Protein AF-A0A2J8WTJ2-F1 (afdb_monomer)

InterPro domains:
  IPR009684 Latexin [PTHR28591] (1-120)
  IPR046350 Cystatin superfamily [SSF54403] (29-120)
  IPR049897 Latexin-type cystatin domain [PF06907] (1-120)
  IPR049897 Latexin-type cystatin domain [PS52033] (48-156)

Radius of gyration: 17.28 Å; Cα contacts (8 Å, |Δi|>4): 245; chains: 1; bounding box: 44×46×43 Å

pLDDT: mean 82.88, std 15.05, range [34.59, 97.06]

Structure (mmCIF, N/CA/C/O backbone):
data_AF-A0A2J8WTJ2-F1
#
_entry.id   AF-A0A2J8WTJ2-F1
#
loop_
_atom_site.group_PDB
_atom_site.id
_atom_site.type_symbol
_atom_site.label_atom_id
_atom_site.label_alt_id
_atom_site.label_comp_id
_atom_site.label_asym_id
_atom_site.label_entity_id
_atom_site.label_seq_id
_atom_site.pdbx_PDB_ins_code
_atom_site.Cartn_x
_atom_site.Cartn_y
_atom_site.Cartn_z
_atom_site.occupancy
_atom_site.B_iso_or_equiv
_atom_site.auth_seq_id
_atom_site.auth_comp_id
_atom_site.auth_asym_id
_atom_site.auth_atom_id
_atom_site.pdbx_PDB_model_num
ATOM 1 N N . THR A 1 1 ? 11.381 -18.229 -7.411 1.00 93.69 1 THR A N 1
ATOM 2 C CA . THR A 1 1 ? 11.879 -17.588 -8.651 1.00 93.69 1 THR A CA 1
ATOM 3 C C . THR A 1 1 ? 10.859 -16.605 -9.187 1.00 93.69 1 THR A C 1
ATOM 5 O O . THR A 1 1 ? 9.682 -16.794 -8.919 1.00 93.69 1 THR A O 1
ATOM 8 N N . ALA A 1 2 ? 11.274 -15.562 -9.909 1.00 95.94 2 ALA A N 1
ATOM 9 C CA . ALA A 1 2 ? 10.363 -14.623 -10.564 1.00 95.94 2 ALA A CA 1
ATOM 10 C C . ALA A 1 2 ? 10.875 -14.242 -11.959 1.00 95.94 2 ALA A C 1
ATOM 12 O O . ALA A 1 2 ? 12.083 -14.158 -12.172 1.00 95.94 2 ALA A O 1
ATOM 13 N N . GLU A 1 3 ? 9.944 -13.998 -12.871 1.00 96.94 3 GLU A N 1
ATOM 14 C CA . GLU A 1 3 ? 10.154 -13.512 -14.229 1.00 96.94 3 GLU A CA 1
ATOM 15 C C . GLU A 1 3 ? 9.303 -12.256 -14.417 1.00 96.94 3 GLU A C 1
ATOM 17 O O . GLU A 1 3 ? 8.132 -12.228 -14.032 1.00 96.94 3 GLU A O 1
ATOM 22 N N . VAL A 1 4 ? 9.908 -11.213 -14.984 1.00 96.25 4 VAL A N 1
ATOM 23 C CA . VAL A 1 4 ? 9.248 -9.938 -15.277 1.00 96.25 4 VAL A CA 1
ATOM 24 C C . VAL A 1 4 ? 9.537 -9.589 -16.728 1.00 96.25 4 VAL A C 1
ATOM 26 O O . VAL A 1 4 ? 10.703 -9.489 -17.111 1.00 96.25 4 VAL A O 1
ATOM 29 N N . LEU A 1 5 ? 8.488 -9.412 -17.525 1.00 96.00 5 LEU A N 1
ATOM 30 C CA . LEU A 1 5 ? 8.578 -9.007 -18.922 1.00 96.00 5 LEU A CA 1
ATOM 31 C C . LEU A 1 5 ? 8.010 -7.598 -19.071 1.00 96.00 5 LEU A C 1
ATOM 33 O O . LEU A 1 5 ? 6.804 -7.386 -18.946 1.00 96.00 5 LEU A O 1
ATOM 37 N N . TYR A 1 6 ? 8.888 -6.638 -19.349 1.00 93.69 6 TYR A N 1
ATOM 38 C CA . TYR A 1 6 ? 8.473 -5.284 -19.692 1.00 93.69 6 TYR A CA 1
ATOM 39 C C . TYR A 1 6 ? 8.018 -5.228 -21.157 1.00 93.69 6 TYR A C 1
ATOM 41 O O . TYR A 1 6 ? 8.674 -5.813 -22.026 1.00 93.69 6 TYR A O 1
ATOM 49 N N . PRO A 1 7 ? 6.902 -4.545 -21.455 1.00 90.38 7 PRO A N 1
ATOM 50 C CA . PRO A 1 7 ? 6.454 -4.357 -22.825 1.00 90.38 7 PRO A CA 1
ATOM 51 C C . PRO A 1 7 ? 7.388 -3.410 -23.584 1.00 90.38 7 PRO A C 1
ATOM 53 O O . PRO A 1 7 ? 8.185 -2.673 -23.001 1.00 90.38 7 PRO A O 1
ATOM 56 N N . SER A 1 8 ? 7.287 -3.424 -24.913 1.00 85.94 8 SER A N 1
ATOM 57 C CA . SER A 1 8 ? 8.121 -2.559 -25.751 1.00 85.94 8 SER A CA 1
ATOM 58 C C . SER A 1 8 ? 7.808 -1.084 -25.498 1.00 85.94 8 SER A C 1
ATOM 60 O O . SER A 1 8 ? 6.654 -0.712 -25.276 1.00 85.94 8 SER A O 1
ATOM 62 N N . THR A 1 9 ? 8.828 -0.229 -25.592 1.00 77.44 9 THR A N 1
ATOM 63 C CA . THR A 1 9 ? 8.687 1.219 -25.397 1.00 77.44 9 THR A CA 1
ATOM 64 C C . THR A 1 9 ? 7.551 1.783 -26.259 1.00 77.44 9 THR A C 1
ATOM 66 O O . THR A 1 9 ? 7.564 1.647 -27.483 1.00 77.44 9 THR A O 1
ATOM 69 N N . GLY A 1 10 ? 6.567 2.422 -25.618 1.00 73.00 10 GLY A N 1
ATOM 70 C CA . GLY A 1 10 ? 5.383 2.991 -26.275 1.00 73.00 10 GLY A CA 1
ATOM 71 C C . GLY A 1 10 ? 4.115 2.132 -26.208 1.00 73.00 10 GLY A C 1
ATOM 72 O O . GLY A 1 10 ? 3.072 2.578 -26.680 1.00 73.00 10 GLY A O 1
ATOM 73 N N . GLN A 1 11 ? 4.167 0.934 -25.619 1.00 79.62 11 GLN A N 1
ATOM 74 C CA . GLN A 1 11 ? 2.967 0.181 -25.242 1.00 79.62 11 GLN A CA 1
ATOM 75 C C . GLN A 1 11 ? 2.492 0.593 -23.841 1.00 79.62 11 GLN A C 1
ATOM 77 O O . GLN A 1 11 ? 3.248 0.521 -22.878 1.00 79.62 11 GLN A O 1
ATOM 82 N N . GLU A 1 12 ? 1.223 0.989 -23.723 1.00 77.69 12 GLU A N 1
ATOM 83 C CA . GLU A 1 12 ? 0.581 1.361 -22.450 1.00 77.69 12 GLU A CA 1
ATOM 84 C C . GLU A 1 12 ? 0.016 0.129 -21.721 1.00 77.69 12 GLU A C 1
ATOM 86 O O . GLU A 1 12 ? -1.176 0.042 -21.426 1.00 77.69 12 GLU A O 1
ATOM 91 N N . THR A 1 13 ? 0.860 -0.873 -21.475 1.00 87.69 13 THR A N 1
ATOM 92 C CA . THR A 1 13 ? 0.486 -2.085 -20.730 1.00 87.69 13 THR A CA 1
ATOM 93 C C . THR A 1 13 ? 1.397 -2.276 -19.526 1.00 87.69 13 THR A C 1
ATOM 95 O O . THR A 1 13 ? 2.564 -1.899 -19.559 1.00 87.69 13 THR A O 1
ATOM 98 N N . ALA A 1 14 ? 0.878 -2.882 -18.459 1.00 89.44 14 ALA A N 1
ATOM 99 C CA . ALA A 1 14 ? 1.693 -3.253 -17.308 1.00 89.44 14 ALA A CA 1
ATOM 100 C C . ALA A 1 14 ? 2.698 -4.369 -17.671 1.00 89.44 14 ALA A C 1
ATOM 102 O O . ALA A 1 14 ? 2.414 -5.163 -18.574 1.00 89.44 14 ALA A O 1
ATOM 103 N N . PRO A 1 15 ? 3.836 -4.484 -16.962 1.00 94.25 15 PRO A N 1
ATOM 104 C CA . PRO A 1 15 ? 4.739 -5.624 -17.089 1.00 94.25 15 PRO A CA 1
ATOM 105 C C . PRO A 1 15 ? 4.027 -6.941 -16.780 1.00 94.25 15 PRO A C 1
ATOM 107 O O . PRO A 1 15 ? 3.228 -7.021 -15.847 1.00 94.25 15 PRO A O 1
ATOM 110 N N . GLU A 1 16 ? 4.352 -8.004 -17.502 1.00 96.00 16 GLU A N 1
ATOM 111 C CA . GLU A 1 16 ? 3.879 -9.342 -17.149 1.00 96.00 16 GLU A CA 1
ATOM 112 C C . GLU A 1 16 ? 4.785 -9.924 -16.062 1.00 96.00 16 GLU A C 1
ATOM 114 O O . GLU A 1 16 ? 6.010 -9.871 -16.174 1.00 96.00 16 GLU A O 1
ATOM 119 N N . VAL A 1 17 ? 4.193 -10.461 -14.992 1.00 95.25 17 VAL A N 1
ATOM 120 C CA . VAL A 1 17 ? 4.939 -10.984 -13.841 1.00 95.2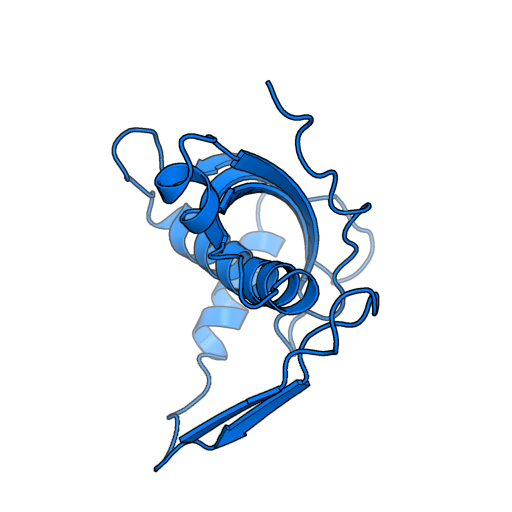5 17 VAL A CA 1
ATOM 121 C C . VAL A 1 17 ? 4.483 -12.400 -13.534 1.00 95.25 17 VAL A C 1
ATOM 123 O O . VAL A 1 17 ? 3.310 -12.632 -13.248 1.00 95.25 17 VAL A O 1
ATOM 126 N N . ASN A 1 18 ? 5.431 -13.334 -13.524 1.00 95.31 18 ASN A N 1
ATOM 127 C CA . ASN A 1 18 ? 5.227 -14.708 -13.079 1.00 95.31 18 ASN A CA 1
ATOM 128 C C . ASN A 1 18 ? 6.205 -15.014 -11.951 1.00 95.31 18 ASN A C 1
ATOM 130 O O . ASN A 1 18 ? 7.385 -14.683 -12.038 1.00 95.31 18 ASN A O 1
ATOM 134 N N . PHE A 1 19 ? 5.748 -15.658 -10.882 1.00 95.00 19 PHE A N 1
ATOM 135 C CA . PHE A 1 19 ? 6.636 -16.041 -9.792 1.00 95.00 19 PHE A CA 1
ATOM 136 C C . PHE A 1 19 ? 6.189 -17.328 -9.113 1.00 95.00 19 PHE A C 1
ATOM 138 O O . PHE A 1 19 ? 5.020 -17.708 -9.121 1.00 95.00 19 PHE A O 1
ATOM 145 N N . THR A 1 20 ? 7.160 -17.998 -8.510 1.00 94.38 20 THR A N 1
ATOM 146 C CA . THR A 1 20 ? 6.994 -19.209 -7.719 1.00 94.38 20 THR A CA 1
ATOM 147 C C . THR A 1 20 ? 7.756 -19.062 -6.413 1.00 94.38 20 THR A C 1
ATOM 149 O O . THR A 1 20 ? 8.850 -18.485 -6.367 1.00 94.38 20 THR A O 1
ATOM 152 N N . PHE A 1 21 ? 7.193 -19.606 -5.342 1.00 93.12 21 PHE A N 1
ATOM 153 C CA . PHE A 1 21 ? 7.895 -19.740 -4.074 1.00 93.12 21 PHE A CA 1
ATOM 154 C C . PHE A 1 21 ? 8.582 -21.099 -4.006 1.00 93.12 21 PHE A C 1
ATOM 156 O O . PHE A 1 21 ? 8.019 -22.114 -4.413 1.00 93.12 21 PHE A O 1
ATOM 163 N N . GLU A 1 22 ? 9.809 -21.112 -3.493 1.00 91.69 22 GLU A N 1
ATOM 164 C CA . GLU A 1 22 ? 10.473 -22.351 -3.106 1.00 91.69 22 GLU A CA 1
ATOM 165 C C . GLU A 1 22 ? 10.111 -22.648 -1.648 1.00 91.69 22 GLU A C 1
ATOM 167 O O . GLU A 1 22 ? 10.439 -21.869 -0.754 1.00 91.69 22 GLU A O 1
ATOM 172 N N . GLY A 1 23 ? 9.416 -23.763 -1.414 1.00 88.50 23 GLY A N 1
ATOM 173 C CA . GLY A 1 23 ? 8.929 -24.155 -0.089 1.00 88.50 23 GLY A CA 1
ATOM 174 C C . GLY A 1 23 ? 7.524 -23.640 0.245 1.00 88.50 23 GLY A C 1
ATOM 175 O O . GLY A 1 23 ? 6.823 -23.082 -0.597 1.00 88.50 23 GLY A O 1
ATOM 176 N N . GLU A 1 24 ? 7.092 -23.881 1.484 1.00 87.62 24 GLU A N 1
ATOM 177 C CA . GLU A 1 24 ? 5.782 -23.452 1.985 1.00 87.62 24 GLU A CA 1
ATOM 178 C C . GLU A 1 24 ? 5.829 -21.993 2.460 1.00 87.62 24 GLU A C 1
ATOM 180 O O . GLU A 1 24 ? 6.716 -21.601 3.217 1.00 87.62 24 GLU A O 1
ATOM 185 N N . THR A 1 25 ? 4.836 -21.191 2.072 1.00 85.06 25 THR A N 1
ATOM 186 C CA . THR A 1 25 ? 4.714 -19.768 2.446 1.00 85.06 25 THR A CA 1
ATOM 187 C C . THR A 1 25 ? 4.154 -19.548 3.855 1.00 85.06 25 THR A C 1
ATOM 189 O O . THR A 1 25 ? 3.890 -18.415 4.248 1.00 85.06 25 THR A O 1
ATOM 192 N N . GLY A 1 26 ? 3.969 -20.623 4.624 1.00 87.56 26 GLY A N 1
ATOM 193 C CA . GLY A 1 26 ? 3.310 -20.588 5.925 1.00 87.56 26 GLY A CA 1
ATOM 194 C C . GLY A 1 26 ? 1.787 -20.477 5.822 1.00 87.56 26 GLY A C 1
ATOM 195 O O . GLY A 1 26 ? 1.194 -20.701 4.767 1.00 87.56 26 GLY A O 1
ATOM 196 N N . LYS A 1 27 ? 1.151 -20.179 6.958 1.00 88.19 27 LYS A N 1
ATOM 197 C CA . LYS A 1 27 ? -0.301 -19.993 7.060 1.00 88.19 27 LYS A CA 1
ATOM 198 C C . LYS A 1 27 ? -0.662 -18.522 6.883 1.00 88.19 27 LYS A C 1
ATOM 200 O O . LYS A 1 27 ? 0.093 -17.653 7.312 1.00 88.19 27 LYS A O 1
ATOM 205 N N . ASN A 1 28 ? -1.837 -18.273 6.317 1.00 85.44 28 ASN A N 1
ATOM 206 C CA . ASN A 1 28 ? -2.406 -16.933 6.265 1.00 85.44 28 ASN A CA 1
ATOM 207 C C . ASN A 1 28 ? -2.752 -16.438 7.684 1.00 85.44 28 ASN A C 1
ATOM 209 O O . ASN A 1 28 ? -3.176 -17.251 8.515 1.00 85.44 28 ASN A O 1
ATOM 213 N N . PRO A 1 29 ? -2.591 -15.134 7.969 1.00 86.75 29 PRO A N 1
ATOM 214 C CA . PRO A 1 29 ? -2.899 -14.532 9.267 1.00 86.75 29 PRO A CA 1
ATOM 215 C C . PRO A 1 29 ? -4.402 -14.222 9.416 1.00 86.75 29 PRO A C 1
ATOM 217 O O . PRO A 1 29 ? -4.804 -13.094 9.698 1.00 86.75 29 PRO A O 1
ATOM 220 N N . ASP A 1 30 ? -5.258 -15.221 9.183 1.00 85.31 30 ASP A N 1
ATOM 221 C CA . ASP A 1 30 ? -6.711 -15.022 9.073 1.00 85.31 30 ASP A CA 1
ATOM 222 C C . ASP A 1 30 ? -7.342 -14.493 10.382 1.00 85.31 30 ASP A C 1
ATOM 224 O O . ASP A 1 30 ? -8.309 -13.727 10.361 1.00 85.31 30 ASP A O 1
ATOM 228 N N . GLU A 1 31 ? -6.804 -14.891 11.541 1.00 86.69 31 GLU A N 1
ATOM 229 C CA . GLU A 1 31 ? -7.309 -14.469 12.855 1.00 86.69 31 GLU A CA 1
ATOM 230 C C . GLU A 1 31 ? -6.928 -13.016 13.170 1.00 86.69 31 GLU A C 1
ATOM 232 O O . GLU A 1 31 ? -7.769 -12.235 13.639 1.00 86.69 31 GLU A O 1
ATOM 237 N N . GLU A 1 32 ? -5.686 -12.628 12.874 1.00 86.44 32 GLU A N 1
ATOM 238 C CA . GLU A 1 32 ? -5.208 -11.255 13.018 1.00 86.44 32 GLU A CA 1
ATOM 239 C C . GLU A 1 32 ? -5.946 -10.304 12.068 1.00 86.44 32 GLU A C 1
ATOM 241 O O . GLU A 1 32 ? -6.405 -9.239 12.499 1.00 86.44 32 GLU A O 1
ATOM 246 N N . ASP A 1 33 ? -6.134 -10.714 10.811 1.00 85.44 33 ASP A N 1
ATOM 247 C CA . ASP A 1 33 ? -6.847 -9.935 9.796 1.00 85.44 33 ASP A CA 1
ATOM 248 C C . ASP A 1 33 ? -8.319 -9.734 10.181 1.00 85.44 33 ASP A C 1
ATOM 250 O O . ASP A 1 33 ? -8.842 -8.614 10.116 1.00 85.44 33 ASP A O 1
ATOM 254 N N . ASN A 1 34 ? -8.992 -10.783 10.669 1.00 85.75 34 ASN A N 1
ATOM 255 C CA . ASN A 1 34 ? -10.367 -10.656 11.150 1.00 85.75 34 ASN A CA 1
ATOM 256 C C . ASN A 1 34 ? -10.449 -9.772 12.404 1.00 85.75 34 ASN A C 1
ATOM 258 O O . ASN A 1 34 ? -11.341 -8.929 12.502 1.00 85.75 34 ASN A O 1
ATOM 262 N N . THR A 1 35 ? -9.509 -9.898 13.345 1.00 89.62 35 THR A N 1
ATOM 263 C CA . THR A 1 35 ? -9.453 -9.030 14.536 1.00 89.62 35 THR A CA 1
ATOM 264 C C . THR A 1 35 ? -9.326 -7.560 14.139 1.00 89.62 35 THR A C 1
ATOM 266 O O . THR A 1 35 ? -10.019 -6.694 14.683 1.00 89.62 35 THR A O 1
ATOM 269 N N . PHE A 1 36 ? -8.482 -7.272 13.151 1.00 88.69 36 PHE A N 1
ATOM 270 C CA . PHE A 1 36 ? -8.317 -5.932 12.608 1.00 88.69 36 PHE A CA 1
ATOM 271 C C . PHE A 1 36 ? -9.582 -5.417 11.905 1.00 88.69 36 PHE A C 1
ATOM 273 O O . PHE A 1 36 ? -10.012 -4.291 12.174 1.00 88.69 36 PHE A O 1
ATOM 280 N N . TYR A 1 37 ? -10.232 -6.246 11.084 1.00 87.94 37 TYR A N 1
ATOM 281 C CA . TYR A 1 37 ? -11.511 -5.906 10.453 1.00 87.94 37 TYR A CA 1
ATOM 282 C C . TYR A 1 37 ? -12.588 -5.569 11.498 1.00 87.94 37 TYR A C 1
ATOM 284 O O . TYR A 1 37 ? -13.226 -4.516 11.414 1.00 87.94 37 TYR A O 1
ATOM 292 N N . GLN A 1 38 ? -12.758 -6.411 12.525 1.00 89.00 38 GLN A N 1
ATOM 293 C CA . GLN A 1 38 ? -13.736 -6.162 13.592 1.00 89.00 38 GLN A CA 1
ATOM 294 C C . GLN A 1 38 ? -13.418 -4.874 14.358 1.00 89.00 38 GLN A C 1
ATOM 296 O O . GLN A 1 38 ? -14.328 -4.105 14.675 1.00 89.00 38 GLN A O 1
ATOM 301 N N . A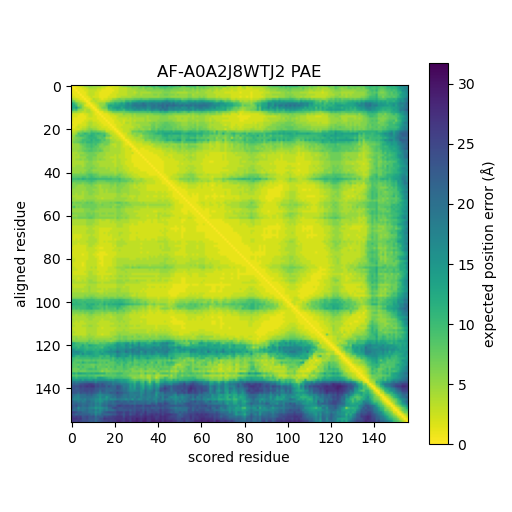RG A 1 39 ? -12.130 -4.591 14.603 1.00 90.12 39 ARG A N 1
ATOM 302 C CA . ARG A 1 39 ? -11.698 -3.338 15.231 1.00 90.12 39 ARG A CA 1
ATOM 303 C C . ARG A 1 39 ? -12.173 -2.132 14.426 1.00 90.12 39 ARG A C 1
ATOM 305 O O . ARG A 1 39 ? -12.848 -1.286 15.008 1.00 90.12 39 ARG A O 1
ATOM 312 N N . LEU A 1 40 ? -11.874 -2.072 13.125 1.00 89.25 40 LEU A N 1
ATOM 313 C CA . LEU A 1 40 ? -12.287 -0.963 12.254 1.00 89.25 40 LEU A CA 1
ATOM 314 C C . LEU A 1 40 ? -13.816 -0.823 12.179 1.00 89.25 40 LEU A C 1
ATOM 316 O O . LEU A 1 40 ? -14.334 0.292 12.192 1.00 89.25 40 LEU A O 1
ATOM 320 N N . LYS A 1 41 ? -14.552 -1.942 12.162 1.00 88.06 41 LYS A N 1
ATOM 321 C CA . LYS A 1 41 ? -16.026 -1.942 12.156 1.00 88.06 41 LYS A CA 1
ATOM 322 C C . LYS A 1 41 ? -16.629 -1.413 13.463 1.00 88.06 41 LYS A C 1
ATOM 324 O O . LYS A 1 41 ? -17.708 -0.830 13.452 1.00 88.06 41 LYS A O 1
ATOM 329 N N . SER A 1 42 ? -15.943 -1.621 14.587 1.00 90.25 42 SER A N 1
ATOM 330 C CA . SER A 1 42 ? -16.402 -1.221 15.926 1.00 90.25 42 SER A CA 1
ATOM 331 C C . SER A 1 42 ? -16.012 0.205 16.342 1.00 90.25 42 SER A C 1
ATOM 333 O O . SER A 1 42 ? -16.390 0.647 17.431 1.00 90.25 42 SER A O 1
ATOM 335 N N . MET A 1 43 ? -15.245 0.930 15.517 1.00 89.31 43 MET A N 1
ATOM 336 C CA . MET A 1 43 ? -14.835 2.301 15.828 1.00 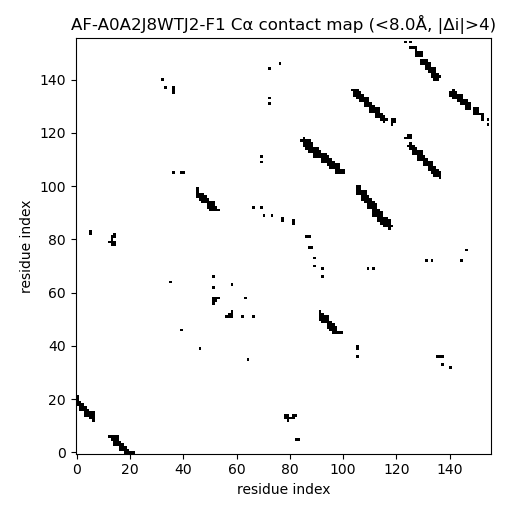89.31 43 MET A CA 1
ATOM 337 C C . MET A 1 43 ? -16.055 3.227 15.923 1.00 89.31 43 MET A C 1
ATOM 339 O O . MET A 1 43 ? -16.958 3.181 15.093 1.00 89.31 43 MET A O 1
ATOM 343 N N . LYS A 1 44 ? -16.082 4.080 16.957 1.00 88.25 44 LYS A N 1
ATOM 344 C CA . LYS A 1 44 ? -17.180 5.041 17.172 1.00 88.25 44 LYS A CA 1
ATOM 345 C C . LYS A 1 44 ? -17.222 6.126 16.100 1.00 88.25 44 LYS A C 1
ATOM 347 O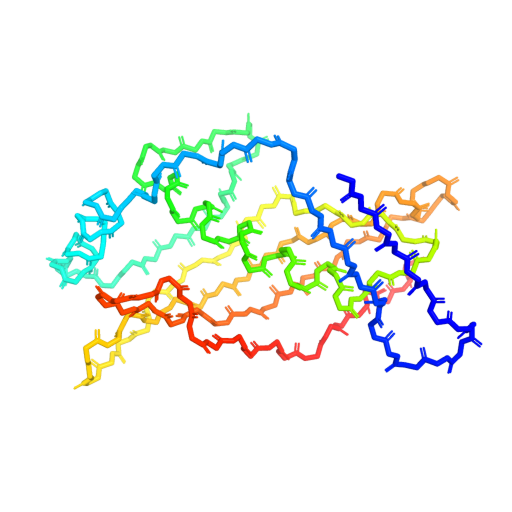 O . LYS A 1 44 ? -18.298 6.578 15.731 1.00 88.25 44 LYS A O 1
ATOM 352 N N . GLU A 1 45 ? -16.046 6.547 15.655 1.00 90.69 45 GLU A N 1
ATOM 353 C CA . GLU A 1 45 ? -15.859 7.532 14.600 1.00 90.69 45 GLU A CA 1
ATOM 354 C C . GLU A 1 45 ? -15.089 6.870 13.454 1.00 90.69 45 GLU A C 1
ATOM 356 O O . GLU A 1 45 ? -14.221 6.032 13.730 1.00 90.69 45 GLU A O 1
ATOM 361 N N . PRO A 1 46 ? -15.391 7.214 12.189 1.00 91.56 46 PRO A N 1
ATOM 362 C CA . PRO A 1 46 ? -14.620 6.728 11.053 1.00 91.56 46 PRO A CA 1
ATOM 363 C C . PRO A 1 46 ? -13.134 7.057 11.220 1.00 91.56 46 PRO A C 1
ATOM 365 O O . PRO A 1 46 ? -12.785 8.158 11.648 1.00 91.56 46 PRO A O 1
ATOM 368 N N . LEU A 1 47 ? -12.258 6.113 10.870 1.00 93.56 47 LEU A N 1
ATOM 369 C CA . LEU A 1 47 ? -10.815 6.345 10.875 1.00 93.56 47 LEU A CA 1
ATOM 370 C C . LEU A 1 47 ? -10.459 7.560 10.004 1.00 93.56 47 LEU A C 1
ATOM 372 O O . LEU A 1 47 ? -10.822 7.611 8.834 1.00 93.56 47 LEU A O 1
ATOM 376 N N . GLU A 1 48 ? -9.679 8.494 10.539 1.00 95.88 48 GLU A N 1
ATOM 377 C CA . GLU A 1 48 ? -9.081 9.590 9.776 1.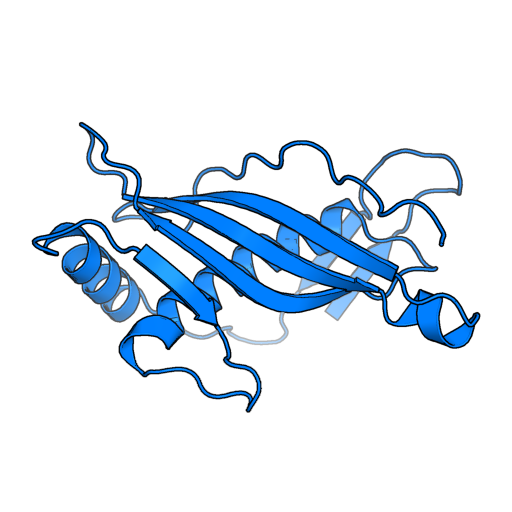00 95.88 48 GLU A CA 1
ATOM 378 C C . GLU A 1 48 ? -7.663 9.841 10.295 1.00 95.88 48 GLU A C 1
ATOM 380 O O . GLU A 1 48 ? -7.456 10.086 11.485 1.00 95.88 48 GLU A O 1
ATOM 385 N N . ALA A 1 49 ? -6.666 9.723 9.419 1.00 96.06 49 ALA A N 1
ATOM 386 C CA . ALA A 1 49 ? -5.265 9.908 9.781 1.00 96.06 49 ALA A CA 1
ATOM 387 C C . ALA A 1 49 ? -4.435 10.449 8.611 1.00 96.06 49 ALA A C 1
ATOM 389 O O . ALA A 1 49 ? -4.832 10.390 7.447 1.00 96.06 49 ALA A O 1
ATOM 390 N N . GLN A 1 50 ? -3.258 10.990 8.921 1.00 96.88 50 GLN A N 1
ATOM 391 C CA . GLN A 1 50 ? -2.386 11.641 7.946 1.00 96.88 50 GLN A CA 1
ATOM 392 C C . GLN A 1 50 ? -0.910 11.491 8.307 1.00 96.88 50 GLN A C 1
ATOM 394 O O . GLN A 1 50 ? -0.575 11.329 9.478 1.00 96.88 50 GLN A O 1
ATOM 399 N N . ASN A 1 51 ? -0.041 11.625 7.301 1.00 96.25 51 ASN A N 1
ATOM 400 C CA . ASN A 1 51 ? 1.419 11.580 7.431 1.00 96.25 51 ASN A CA 1
ATOM 401 C C . ASN A 1 51 ? 1.917 10.342 8.195 1.00 96.25 51 ASN A C 1
ATOM 403 O O . ASN A 1 51 ? 2.470 10.462 9.286 1.00 96.25 51 ASN A O 1
ATOM 407 N N . ILE A 1 52 ? 1.702 9.160 7.608 1.00 97.06 52 ILE A N 1
ATOM 408 C CA . ILE A 1 52 ? 2.136 7.870 8.164 1.00 97.06 52 ILE A CA 1
ATOM 409 C C . ILE A 1 52 ? 3.124 7.204 7.188 1.00 97.06 52 ILE A C 1
ATOM 411 O O . ILE A 1 52 ? 2.713 6.858 6.081 1.00 97.06 52 ILE A O 1
ATOM 415 N N . PRO A 1 53 ? 4.393 6.966 7.558 1.00 97.00 53 PRO A N 1
ATOM 416 C CA . PRO A 1 53 ? 5.043 7.429 8.783 1.00 97.00 53 PRO A CA 1
ATOM 417 C C . PRO A 1 53 ? 5.154 8.958 8.855 1.00 97.00 53 PRO A C 1
ATOM 419 O O . PRO A 1 53 ? 5.034 9.656 7.840 1.00 97.00 53 PRO A O 1
ATOM 422 N N . ASP A 1 54 ? 5.399 9.467 10.065 1.00 94.62 54 ASP A N 1
ATOM 423 C CA . ASP A 1 54 ? 5.699 10.884 10.271 1.00 94.62 54 ASP A CA 1
ATOM 424 C C . ASP A 1 54 ? 7.072 11.265 9.673 1.00 94.62 54 ASP A C 1
ATOM 426 O O . ASP A 1 54 ? 7.807 10.435 9.134 1.00 94.62 54 ASP A O 1
ATOM 430 N N . ASN A 1 55 ? 7.453 12.542 9.774 1.00 93.25 55 ASN A N 1
ATOM 431 C CA . ASN A 1 55 ? 8.717 13.035 9.210 1.00 93.25 55 ASN A CA 1
ATOM 432 C C . ASN A 1 55 ? 9.978 12.431 9.860 1.00 93.25 55 ASN A C 1
ATOM 434 O O . ASN A 1 55 ? 11.077 12.628 9.344 1.00 93.25 55 ASN A O 1
ATOM 438 N N . PHE A 1 56 ? 9.835 11.723 10.980 1.00 95.00 56 PHE A N 1
ATOM 439 C CA . PHE A 1 56 ? 10.915 11.034 11.682 1.00 95.00 56 PHE A CA 1
ATOM 440 C C . PHE A 1 56 ? 10.875 9.514 11.460 1.00 95.00 56 PHE A C 1
ATOM 442 O O . PHE A 1 56 ? 11.703 8.798 12.019 1.00 95.00 56 PHE A O 1
ATOM 449 N N . GLY A 1 57 ? 9.941 9.015 10.643 1.00 92.75 57 GLY A N 1
ATOM 450 C CA . GLY A 1 57 ? 9.781 7.588 10.375 1.00 92.75 57 GLY A CA 1
ATOM 451 C C . GLY A 1 57 ? 8.932 6.846 11.412 1.00 92.75 57 GLY A C 1
ATOM 452 O O . GLY A 1 57 ? 8.871 5.618 11.360 1.00 92.75 57 GLY A O 1
ATOM 453 N N . ASN A 1 58 ? 8.276 7.542 12.346 1.00 96.62 58 ASN A N 1
ATOM 454 C CA . ASN A 1 58 ? 7.482 6.885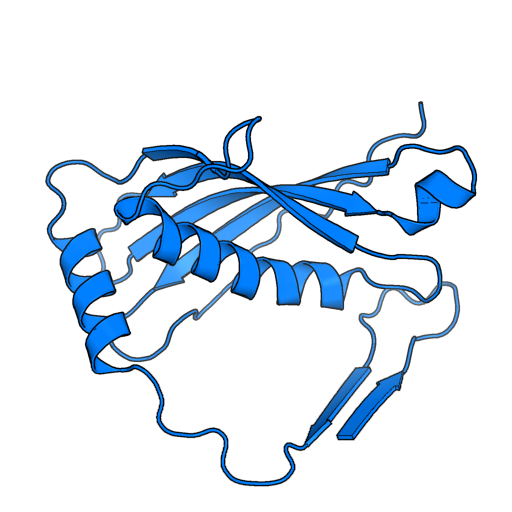 13.382 1.00 96.62 58 ASN A CA 1
ATOM 455 C C . ASN A 1 58 ? 6.110 6.456 12.854 1.00 96.62 58 ASN A C 1
ATOM 457 O O . ASN A 1 58 ? 5.448 7.174 12.099 1.00 96.62 58 ASN A O 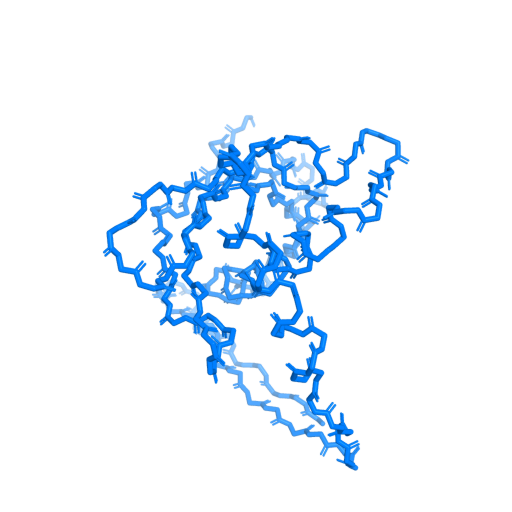1
ATOM 461 N N . VAL A 1 59 ? 5.652 5.299 13.333 1.00 96.88 59 VAL A N 1
ATOM 462 C CA . VAL A 1 59 ? 4.310 4.755 13.094 1.00 96.88 59 VAL A CA 1
ATOM 463 C C . VAL A 1 59 ? 3.758 4.289 14.434 1.00 96.88 59 VAL A C 1
ATOM 465 O O . VAL A 1 59 ? 4.411 3.518 15.138 1.00 96.88 59 VAL A O 1
ATOM 468 N N . SER A 1 60 ? 2.566 4.754 14.814 1.00 93.81 60 SER A N 1
ATOM 469 C CA . SER A 1 60 ? 1.915 4.247 16.022 1.00 93.81 60 SER A CA 1
ATOM 470 C C . SER A 1 60 ? 1.461 2.795 15.807 1.00 93.81 60 SER A C 1
ATOM 472 O O . SER A 1 60 ? 1.076 2.444 14.689 1.00 93.81 60 SER A O 1
ATOM 474 N N . PRO A 1 61 ? 1.424 1.951 16.857 1.00 89.69 61 PRO A N 1
ATOM 475 C CA . PRO A 1 61 ? 0.991 0.555 16.727 1.00 89.69 61 PRO A CA 1
ATOM 476 C C . PRO A 1 61 ? -0.401 0.395 16.100 1.00 89.69 61 PRO A C 1
ATOM 478 O O . PRO A 1 61 ? -0.695 -0.592 15.435 1.00 89.69 61 PRO A O 1
ATOM 481 N N . GLU A 1 62 ? -1.271 1.386 16.293 1.00 87.81 62 GLU A N 1
ATOM 482 C CA . GLU A 1 62 ? -2.623 1.401 15.737 1.00 87.81 62 GLU A CA 1
ATOM 483 C C . GLU A 1 62 ? -2.656 1.624 14.222 1.00 87.81 62 GLU A C 1
ATOM 485 O O . GLU A 1 62 ? -3.571 1.145 13.556 1.00 87.81 62 GLU A O 1
ATOM 490 N N . MET A 1 63 ? -1.653 2.318 13.681 1.00 93.50 63 MET A N 1
ATOM 491 C CA . MET A 1 63 ? -1.558 2.661 12.260 1.00 93.50 63 MET A CA 1
ATOM 492 C C . MET A 1 63 ? -0.703 1.675 11.465 1.00 93.50 63 MET A C 1
ATOM 494 O O . MET A 1 63 ? -0.683 1.742 10.238 1.00 93.50 63 MET A O 1
ATOM 498 N N . THR A 1 64 ? -0.022 0.739 12.126 1.00 92.88 64 THR A N 1
ATOM 499 C CA . THR A 1 64 ? 0.842 -0.247 11.466 1.00 92.88 64 THR A CA 1
ATOM 500 C C . THR A 1 64 ? 0.080 -1.082 10.436 1.00 92.88 64 THR A C 1
ATOM 502 O O . THR A 1 64 ? 0.507 -1.171 9.289 1.00 92.88 64 THR A O 1
ATOM 505 N N . LEU A 1 65 ? -1.086 -1.630 10.795 1.00 90.75 65 LEU A N 1
ATOM 506 C CA . LEU A 1 65 ? -1.886 -2.437 9.863 1.00 90.75 65 LEU A CA 1
ATOM 507 C C . LEU A 1 65 ? -2.509 -1.592 8.740 1.00 90.75 65 LEU A C 1
ATOM 509 O O . LEU A 1 65 ? -2.599 -2.046 7.603 1.00 90.75 65 LEU A O 1
ATOM 513 N N . ILE A 1 66 ? -2.844 -0.330 9.020 1.00 92.31 66 ILE A N 1
ATOM 514 C CA . ILE A 1 66 ? -3.309 0.631 8.008 1.00 92.31 66 ILE A CA 1
ATOM 515 C C . ILE A 1 66 ? -2.208 0.958 6.993 1.00 92.31 66 ILE A C 1
ATOM 517 O O . ILE A 1 66 ? -2.492 1.074 5.798 1.00 92.31 66 ILE A O 1
ATOM 521 N N . LEU A 1 67 ? -0.957 1.064 7.450 1.00 93.88 67 LEU A N 1
ATOM 522 C CA . LEU A 1 67 ? 0.214 1.227 6.592 1.00 93.88 67 LEU A CA 1
ATOM 523 C C . LEU A 1 67 ? 0.499 -0.032 5.766 1.00 93.88 67 LEU A C 1
ATOM 525 O O . LEU A 1 67 ? 0.783 0.081 4.576 1.00 93.88 67 LEU A O 1
ATOM 529 N N . HIS A 1 68 ? 0.384 -1.222 6.360 1.00 91.62 68 HIS A N 1
ATOM 530 C CA . HIS A 1 68 ? 0.568 -2.481 5.634 1.00 91.62 68 HIS A CA 1
ATOM 531 C C . HIS A 1 68 ? -0.448 -2.643 4.502 1.00 91.62 68 HIS A C 1
ATOM 533 O O . HIS A 1 68 ? -0.056 -2.996 3.391 1.00 91.62 68 HIS A O 1
ATOM 539 N N . LEU A 1 69 ? -1.721 -2.306 4.738 1.00 88.56 69 LEU A N 1
ATOM 540 C CA . LEU A 1 69 ? -2.716 -2.265 3.665 1.00 88.56 69 LEU A CA 1
ATOM 541 C C . LEU A 1 69 ? -2.278 -1.325 2.541 1.00 88.56 69 LEU A C 1
ATOM 543 O O . LEU A 1 69 ? -2.262 -1.725 1.379 1.00 88.56 69 LEU A O 1
ATOM 547 N N . ALA A 1 70 ? -1.841 -0.108 2.874 1.00 89.50 70 ALA A N 1
ATOM 548 C CA . ALA A 1 70 ? -1.351 0.832 1.871 1.00 89.50 70 ALA A CA 1
ATOM 549 C C . ALA A 1 70 ? -0.168 0.274 1.060 1.00 89.50 70 ALA A C 1
ATOM 551 O O . ALA A 1 70 ? -0.131 0.476 -0.151 1.00 89.50 70 ALA A O 1
ATOM 552 N N . TRP A 1 71 ? 0.752 -0.479 1.674 1.00 90.69 71 TRP A N 1
ATOM 553 C CA . TRP A 1 71 ? 1.828 -1.164 0.945 1.00 90.69 71 TRP A CA 1
ATOM 554 C C . TRP A 1 71 ? 1.319 -2.230 -0.023 1.00 90.69 71 TRP A C 1
ATOM 556 O O . TRP A 1 71 ? 1.820 -2.296 -1.146 1.00 90.69 71 TRP A O 1
ATOM 566 N N . VAL A 1 72 ? 0.314 -3.020 0.361 1.00 87.75 72 VAL A N 1
ATOM 567 C CA . VAL A 1 72 ? -0.275 -4.027 -0.536 1.00 87.75 72 VAL A CA 1
ATOM 568 C C . VAL A 1 72 ? -0.930 -3.359 -1.754 1.00 87.75 72 VAL A C 1
ATOM 570 O O . VAL A 1 72 ? -0.663 -3.770 -2.883 1.00 87.75 72 VAL A O 1
ATOM 573 N N . ALA A 1 73 ? -1.700 -2.276 -1.565 1.00 82.31 73 ALA A N 1
ATOM 574 C CA . ALA A 1 73 ? -2.267 -1.488 -2.680 1.00 82.31 73 ALA A CA 1
ATOM 575 C C . ALA A 1 73 ? -1.182 -0.916 -3.563 1.00 82.31 73 ALA A C 1
ATOM 577 O O . ALA A 1 73 ? -1.239 -0.982 -4.791 1.00 82.31 73 ALA A O 1
ATOM 578 N N . CYS A 1 74 ? -0.207 -0.300 -2.908 1.00 86.88 74 CYS A N 1
ATOM 579 C CA . CYS A 1 74 ? 0.869 0.372 -3.583 1.00 86.88 74 CYS A CA 1
ATOM 580 C C . CYS A 1 74 ? 1.649 -0.605 -4.465 1.00 86.88 74 CYS A C 1
ATOM 582 O O . CYS A 1 74 ? 2.102 -0.202 -5.531 1.00 86.88 74 CYS A O 1
ATOM 584 N N . GLY A 1 75 ? 1.770 -1.877 -4.071 1.00 88.38 75 GLY A N 1
ATOM 585 C CA . GLY A 1 75 ? 2.360 -2.922 -4.904 1.00 88.38 75 GLY A CA 1
ATOM 586 C C . GLY A 1 75 ? 1.681 -3.040 -6.270 1.00 88.38 75 GLY A C 1
ATOM 587 O O . GLY A 1 75 ? 2.374 -3.068 -7.284 1.00 88.38 75 GLY A O 1
ATOM 588 N N . TYR A 1 76 ? 0.344 -3.015 -6.315 1.00 85.94 76 TYR A N 1
ATOM 589 C CA . TYR A 1 76 ? -0.410 -3.021 -7.572 1.00 85.94 76 TYR A CA 1
ATOM 590 C C . TYR A 1 76 ? -0.159 -1.753 -8.396 1.00 85.94 76 TYR A C 1
ATOM 592 O O . TYR A 1 76 ? 0.119 -1.844 -9.587 1.00 85.94 76 TYR A O 1
ATOM 600 N N . ILE A 1 77 ? -0.198 -0.571 -7.771 1.00 84.31 77 ILE A N 1
ATOM 601 C CA . ILE A 1 77 ? 0.035 0.706 -8.471 1.00 84.31 77 ILE A CA 1
ATOM 602 C C . ILE A 1 77 ? 1.442 0.751 -9.067 1.00 84.31 77 ILE A C 1
ATOM 604 O O . ILE A 1 77 ? 1.599 1.106 -10.232 1.00 84.31 77 ILE A O 1
ATOM 608 N N . ILE A 1 78 ? 2.452 0.372 -8.283 1.00 89.69 78 ILE A N 1
ATOM 609 C CA . ILE A 1 78 ? 3.841 0.307 -8.739 1.00 89.69 78 ILE A CA 1
ATOM 610 C C . ILE A 1 78 ? 3.942 -0.660 -9.912 1.00 89.69 78 ILE A C 1
ATOM 612 O O . ILE A 1 78 ? 4.430 -0.269 -10.962 1.00 89.69 78 ILE A O 1
ATOM 616 N N . TRP A 1 79 ? 3.419 -1.879 -9.765 1.00 91.06 79 TRP A N 1
ATOM 617 C CA . TRP A 1 79 ? 3.446 -2.873 -10.830 1.00 91.06 79 TRP A CA 1
ATOM 618 C C . TRP A 1 79 ? 2.820 -2.347 -12.126 1.00 91.06 79 TRP A C 1
ATOM 620 O O . TRP A 1 79 ? 3.460 -2.405 -13.168 1.00 91.06 79 TRP A O 1
ATOM 630 N N . GLN A 1 80 ? 1.620 -1.769 -12.063 1.00 87.50 80 GLN A N 1
ATOM 631 C CA . GLN A 1 80 ? 0.905 -1.291 -13.250 1.00 87.50 80 GLN A CA 1
ATOM 632 C C . GLN A 1 80 ? 1.609 -0.142 -13.986 1.00 87.50 80 GLN A 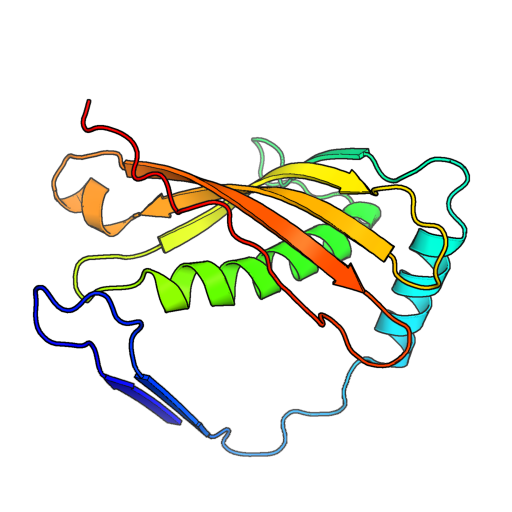C 1
ATOM 634 O O . GLN A 1 80 ? 1.382 0.030 -15.179 1.00 87.50 80 GLN A O 1
ATOM 639 N N . ASN A 1 81 ? 2.444 0.638 -13.294 1.00 86.44 81 ASN A N 1
ATOM 640 C CA . ASN A 1 81 ? 3.097 1.828 -13.852 1.00 86.44 81 ASN A CA 1
ATOM 641 C C . ASN A 1 81 ? 4.617 1.655 -14.020 1.00 86.44 81 ASN A C 1
ATOM 643 O O . ASN A 1 81 ? 5.305 2.597 -14.409 1.00 86.44 81 ASN A O 1
ATOM 647 N N . SER A 1 82 ? 5.162 0.476 -13.710 1.00 90.25 82 SER A N 1
ATOM 648 C CA . SER A 1 82 ? 6.598 0.230 -13.787 1.00 90.25 82 SER A CA 1
ATOM 649 C C . SER A 1 82 ? 7.070 0.026 -15.226 1.00 90.25 82 SER A C 1
ATOM 651 O O . SER A 1 82 ? 6.546 -0.798 -15.969 1.00 90.25 82 SER A O 1
ATOM 653 N N . THR A 1 83 ? 8.142 0.727 -15.573 1.00 90.75 83 THR A N 1
ATOM 654 C CA . THR A 1 83 ? 8.985 0.496 -16.753 1.00 90.75 83 THR A CA 1
ATOM 655 C C . THR A 1 83 ? 10.420 0.197 -16.314 1.00 90.75 83 THR A C 1
ATOM 657 O O . THR A 1 83 ? 10.760 0.381 -15.139 1.00 90.75 83 THR A O 1
ATOM 660 N N . GLU A 1 84 ? 11.278 -0.212 -17.251 1.00 90.62 84 GLU A N 1
ATOM 661 C CA . GLU A 1 84 ? 12.710 -0.441 -16.993 1.00 90.62 84 GLU A CA 1
ATOM 662 C C . GLU A 1 84 ? 13.431 0.809 -16.444 1.00 90.62 84 GLU A C 1
ATOM 664 O O . GLU A 1 84 ? 14.401 0.678 -15.699 1.00 90.62 84 GLU A O 1
ATOM 669 N N . ASP A 1 85 ? 12.918 2.010 -16.736 1.00 89.31 85 ASP A N 1
ATOM 670 C CA . ASP A 1 85 ? 13.495 3.296 -16.319 1.00 89.31 85 ASP A CA 1
ATOM 671 C C . ASP A 1 85 ? 12.928 3.829 -14.991 1.00 89.31 85 ASP A C 1
ATOM 673 O O . ASP A 1 85 ? 13.283 4.924 -14.545 1.00 89.31 85 ASP A O 1
ATOM 677 N N . THR A 1 86 ? 12.024 3.088 -14.345 1.00 89.81 86 THR A N 1
ATOM 678 C CA . THR A 1 86 ? 11.368 3.524 -13.103 1.00 89.81 86 THR A CA 1
ATOM 679 C C . THR A 1 86 ? 11.824 2.716 -11.904 1.00 89.81 86 THR A C 1
ATOM 681 O O . THR A 1 86 ? 12.036 1.508 -11.970 1.00 89.81 86 THR A O 1
ATOM 684 N N . TRP A 1 87 ? 11.894 3.379 -10.751 1.00 91.56 87 TRP A N 1
ATOM 685 C CA . TRP A 1 87 ? 12.082 2.701 -9.477 1.00 91.56 87 TRP A CA 1
ATOM 686 C C . TRP A 1 87 ? 11.214 3.336 -8.398 1.00 91.56 87 TRP A C 1
ATOM 688 O O . TRP A 1 87 ? 11.675 4.133 -7.578 1.00 91.56 87 TRP A O 1
ATOM 698 N N . TYR A 1 88 ? 9.933 2.975 -8.401 1.00 90.94 88 TYR A N 1
ATOM 699 C CA . TYR A 1 88 ? 8.976 3.514 -7.447 1.00 90.94 88 TYR A CA 1
ATOM 700 C C . TYR A 1 88 ? 9.132 2.914 -6.047 1.00 90.94 88 TYR A C 1
ATOM 702 O O . TYR A 1 88 ? 9.306 1.704 -5.862 1.00 90.94 88 TYR A O 1
ATOM 710 N N . LYS A 1 89 ? 9.003 3.778 -5.040 1.00 91.25 89 LYS A N 1
ATOM 711 C CA . LYS A 1 89 ? 8.832 3.416 -3.632 1.00 91.25 89 LYS A CA 1
ATOM 712 C C . LYS A 1 89 ? 7.726 4.251 -3.006 1.00 91.25 89 LYS A C 1
ATOM 714 O O . LYS A 1 89 ? 7.647 5.456 -3.236 1.00 91.25 89 LYS A O 1
ATOM 719 N N . MET A 1 90 ? 6.910 3.618 -2.168 1.00 92.69 90 MET A N 1
ATOM 720 C CA . MET A 1 90 ? 5.998 4.345 -1.293 1.00 92.69 90 MET A CA 1
ATOM 721 C C . MET A 1 90 ? 6.791 5.045 -0.195 1.00 92.69 90 MET A C 1
ATOM 723 O O . MET A 1 90 ? 7.519 4.394 0.553 1.00 92.69 90 MET A O 1
ATOM 727 N N . VAL A 1 91 ? 6.624 6.359 -0.088 1.00 92.38 91 VAL A N 1
ATOM 728 C CA . VAL A 1 91 ? 7.248 7.167 0.965 1.00 92.38 91 VAL A CA 1
ATOM 729 C C . VAL A 1 91 ? 6.372 7.172 2.209 1.00 92.38 91 VAL A C 1
ATOM 731 O O . VAL A 1 91 ? 6.837 6.864 3.302 1.00 92.38 91 VAL A O 1
ATOM 734 N N . LYS A 1 92 ? 5.098 7.542 2.041 1.00 94.06 92 LYS A N 1
ATOM 735 C CA . LYS A 1 92 ? 4.134 7.670 3.136 1.00 94.06 92 LYS A CA 1
ATOM 736 C C . LYS A 1 92 ? 2.698 7.694 2.636 1.00 94.06 92 LYS A C 1
ATOM 738 O O . LYS A 1 92 ? 2.430 8.027 1.482 1.00 94.06 92 LYS A O 1
ATOM 743 N N . ILE A 1 93 ? 1.780 7.426 3.549 1.00 96.06 93 ILE A N 1
ATOM 744 C CA . ILE A 1 93 ? 0.387 7.846 3.473 1.00 96.06 93 ILE A CA 1
ATOM 745 C C . ILE A 1 93 ? 0.352 9.343 3.782 1.00 96.06 93 ILE A C 1
ATOM 747 O O . ILE A 1 93 ? 0.756 9.772 4.866 1.00 96.06 93 ILE A O 1
ATOM 751 N N . GLN A 1 94 ? -0.124 10.146 2.836 1.00 94.12 94 GLN A N 1
ATOM 752 C CA . GLN A 1 94 ? -0.453 11.545 3.093 1.00 94.12 94 GLN A CA 1
ATOM 753 C C . GLN A 1 94 ? -1.748 11.638 3.888 1.00 94.12 94 GLN A C 1
ATOM 755 O O . GLN A 1 94 ? -1.754 12.288 4.928 1.00 94.12 94 GLN A O 1
ATOM 760 N N . THR A 1 95 ? -2.794 10.938 3.448 1.00 95.12 95 THR A N 1
ATOM 761 C CA . THR A 1 95 ? -4.088 10.861 4.137 1.00 95.12 95 THR A CA 1
ATOM 762 C C . THR A 1 95 ? -4.683 9.466 4.006 1.00 95.12 95 THR A C 1
ATOM 764 O O . THR A 1 95 ? -4.530 8.822 2.969 1.00 95.12 95 THR A O 1
ATOM 767 N N . VAL A 1 96 ? -5.398 9.025 5.032 1.00 95.00 96 VAL A N 1
ATOM 768 C CA . VAL A 1 96 ? -6.298 7.873 4.987 1.00 95.00 96 VAL A CA 1
ATOM 769 C C . VAL A 1 96 ? -7.591 8.241 5.693 1.00 95.00 96 VAL A C 1
ATOM 771 O O . VAL A 1 96 ? -7.559 8.809 6.788 1.00 95.00 96 VAL A O 1
ATOM 774 N N . LYS A 1 97 ? -8.723 7.924 5.070 1.00 94.44 97 LYS A N 1
ATOM 775 C CA . LYS A 1 97 ? -10.041 8.165 5.646 1.00 94.44 97 LYS A CA 1
ATOM 776 C C . LYS A 1 97 ? -10.966 6.985 5.406 1.00 94.44 97 LYS A C 1
ATOM 778 O O . LYS A 1 97 ? -11.068 6.497 4.290 1.00 94.44 97 LYS A O 1
ATOM 783 N N . GLN A 1 98 ? -11.680 6.567 6.439 1.00 92.88 98 GLN A N 1
ATOM 784 C CA . GLN A 1 98 ? -12.755 5.602 6.311 1.00 92.88 98 GLN A CA 1
ATOM 785 C C . GLN A 1 98 ? -14.014 6.276 5.776 1.00 92.88 98 GLN A C 1
ATOM 787 O O . GLN A 1 98 ? -14.506 7.261 6.335 1.00 92.88 98 GLN A O 1
ATOM 792 N N . VAL A 1 99 ? -14.540 5.723 4.689 1.00 90.81 99 VAL A N 1
ATOM 793 C CA . VAL A 1 99 ? -15.786 6.166 4.069 1.00 90.81 99 VAL A CA 1
ATOM 794 C C . VAL A 1 99 ? -16.937 5.394 4.697 1.00 90.81 99 VAL A C 1
ATOM 796 O O . VAL A 1 99 ? -16.868 4.178 4.890 1.00 90.81 99 VAL A O 1
ATOM 799 N N . GLN A 1 100 ? -18.006 6.104 5.058 1.00 85.75 100 GLN A N 1
ATOM 800 C CA . GLN A 1 100 ? -19.176 5.465 5.643 1.00 85.75 100 GLN A CA 1
ATOM 801 C C . GLN A 1 100 ? -19.952 4.699 4.573 1.00 85.75 100 GLN A C 1
ATOM 803 O O . GLN A 1 100 ? -20.324 5.255 3.540 1.00 85.75 100 GLN A O 1
ATOM 808 N N . ARG A 1 101 ? -20.221 3.424 4.854 1.00 83.12 101 ARG A N 1
ATOM 809 C CA . ARG A 1 101 ? -20.952 2.515 3.973 1.00 83.12 101 ARG A CA 1
ATOM 810 C C . ARG A 1 101 ? -22.183 1.948 4.661 1.00 83.12 101 ARG A C 1
ATOM 812 O O . ARG A 1 101 ? -22.263 1.907 5.886 1.00 83.12 101 ARG A O 1
ATOM 819 N N . ASN A 1 102 ? -23.133 1.508 3.839 1.00 84.75 102 ASN A N 1
ATOM 820 C CA . ASN A 1 102 ? -24.369 0.858 4.281 1.00 84.75 102 ASN A CA 1
ATOM 821 C C . ASN A 1 102 ? -24.305 -0.677 4.173 1.00 84.75 102 ASN A C 1
ATOM 823 O O . ASN A 1 102 ? -25.297 -1.344 4.460 1.00 84.75 102 ASN A O 1
ATOM 827 N N . ASP A 1 103 ? -23.180 -1.230 3.718 1.00 85.00 103 ASP A N 1
ATOM 828 C CA . ASP A 1 103 ? -22.935 -2.667 3.599 1.00 85.00 103 ASP A CA 1
ATOM 829 C C . ASP A 1 103 ? -21.847 -3.129 4.585 1.00 85.00 103 ASP A C 1
ATOM 831 O O . ASP A 1 103 ? -21.377 -2.364 5.427 1.00 85.00 103 ASP A O 1
ATOM 835 N N . ASP A 1 104 ? -21.465 -4.404 4.510 1.00 82.00 104 ASP A N 1
ATOM 836 C CA . ASP A 1 104 ? -20.457 -4.991 5.399 1.00 82.00 104 ASP A CA 1
ATOM 837 C C . ASP A 1 104 ? -19.009 -4.673 4.996 1.00 82.00 104 ASP A C 1
ATOM 839 O O . ASP A 1 104 ? -18.073 -5.164 5.638 1.00 82.00 104 ASP A O 1
ATOM 843 N N . PHE A 1 105 ? -18.796 -3.870 3.954 1.00 83.88 105 PHE A N 1
ATOM 844 C CA . PHE A 1 105 ? -17.454 -3.501 3.535 1.00 83.88 105 PHE A CA 1
ATOM 845 C C . PHE A 1 105 ? -16.935 -2.321 4.347 1.00 83.88 105 PHE A C 1
ATOM 847 O O . PHE A 1 105 ? -17.657 -1.378 4.670 1.00 83.88 105 PHE A O 1
ATOM 854 N N . ILE A 1 106 ? -15.639 -2.358 4.635 1.00 86.94 106 ILE A N 1
ATOM 855 C CA . ILE A 1 106 ? -14.918 -1.187 5.124 1.00 86.94 106 ILE A CA 1
ATOM 856 C C . ILE A 1 106 ? -14.219 -0.567 3.932 1.00 86.94 106 ILE A C 1
ATOM 858 O O . ILE A 1 106 ? -13.438 -1.240 3.260 1.00 86.94 106 ILE A O 1
ATOM 862 N N . GLU A 1 107 ? -14.510 0.703 3.684 1.00 88.56 107 GLU A N 1
ATOM 863 C CA . GLU A 1 107 ? -13.858 1.478 2.641 1.00 88.56 107 GLU A CA 1
ATOM 864 C C . GLU A 1 107 ? -12.881 2.470 3.242 1.00 88.56 107 GLU A C 1
ATOM 866 O O . GLU A 1 107 ? -13.227 3.203 4.168 1.00 88.56 107 GLU A O 1
ATOM 871 N N . LEU A 1 108 ? -11.659 2.462 2.720 1.00 90.19 108 LEU A N 1
ATOM 872 C CA . LEU A 1 108 ? -10.587 3.361 3.115 1.00 90.19 108 LEU A CA 1
ATOM 873 C C . LEU A 1 108 ? -10.070 4.097 1.877 1.00 90.19 108 LEU A C 1
ATOM 875 O O . LEU A 1 108 ? -9.536 3.472 0.961 1.00 90.19 108 LEU A O 1
ATOM 879 N N . ASP A 1 109 ? -10.190 5.417 1.885 1.00 91.50 109 ASP A N 1
ATOM 880 C CA . ASP A 1 109 ? -9.649 6.313 0.872 1.00 91.50 109 ASP A CA 1
ATOM 881 C C . ASP A 1 109 ? -8.246 6.753 1.266 1.00 91.50 109 ASP A C 1
ATOM 883 O O . ASP A 1 109 ? -8.054 7.439 2.274 1.00 91.50 109 ASP A O 1
ATOM 887 N N . TYR A 1 110 ? -7.264 6.378 0.455 1.00 90.88 110 TYR A N 1
ATOM 888 C CA . TYR A 1 110 ? -5.866 6.720 0.658 1.00 90.88 110 TYR A CA 1
ATOM 889 C C . TYR A 1 110 ? -5.396 7.747 -0.363 1.00 90.88 110 TYR A C 1
ATOM 891 O O . TYR A 1 110 ? -5.655 7.627 -1.559 1.00 90.88 110 TYR A O 1
ATOM 899 N N . THR A 1 111 ? -4.585 8.687 0.113 1.00 90.56 111 THR A N 1
ATOM 900 C CA . THR A 1 111 ? -3.628 9.428 -0.712 1.00 90.56 111 THR A CA 1
ATOM 901 C C . THR A 1 111 ? -2.233 9.033 -0.254 1.00 90.56 111 THR A C 1
ATOM 903 O O . THR A 1 111 ? -1.886 9.232 0.913 1.00 90.56 111 THR A O 1
ATOM 906 N N . ILE A 1 112 ? -1.418 8.485 -1.151 1.00 89.69 112 ILE A N 1
ATOM 907 C CA . ILE A 1 112 ? -0.024 8.119 -0.877 1.00 89.69 112 ILE A CA 1
ATOM 908 C C . ILE A 1 112 ? 0.938 8.975 -1.691 1.00 89.69 112 ILE A C 1
ATOM 910 O O . ILE A 1 112 ? 0.593 9.481 -2.757 1.00 89.69 112 ILE A O 1
ATOM 914 N N . LEU A 1 113 ? 2.164 9.087 -1.193 1.00 89.94 113 LEU A N 1
ATOM 915 C CA . LEU A 1 113 ? 3.282 9.665 -1.923 1.00 89.94 113 LEU A CA 1
ATOM 916 C C . LEU A 1 113 ? 4.172 8.547 -2.467 1.00 89.94 113 LEU A C 1
ATOM 918 O O . LEU A 1 113 ? 4.743 7.774 -1.690 1.00 89.94 113 LEU A O 1
ATOM 922 N N . LEU A 1 114 ? 4.313 8.499 -3.789 1.00 89.69 114 LEU A N 1
ATOM 923 C CA . LEU A 1 114 ? 5.294 7.680 -4.486 1.00 89.69 114 LEU A CA 1
ATOM 924 C C . LEU A 1 114 ? 6.518 8.516 -4.832 1.00 89.69 114 LEU A C 1
ATOM 926 O O . LEU A 1 114 ? 6.415 9.686 -5.201 1.00 89.69 114 LEU A O 1
ATOM 930 N N . HIS A 1 115 ? 7.679 7.885 -4.749 1.00 88.25 115 HIS A N 1
ATOM 931 C CA . HIS A 1 115 ? 8.941 8.466 -5.163 1.00 88.25 115 HIS A CA 1
ATOM 932 C C . HIS A 1 115 ? 9.592 7.581 -6.222 1.00 88.25 115 HIS A C 1
ATOM 934 O O . HI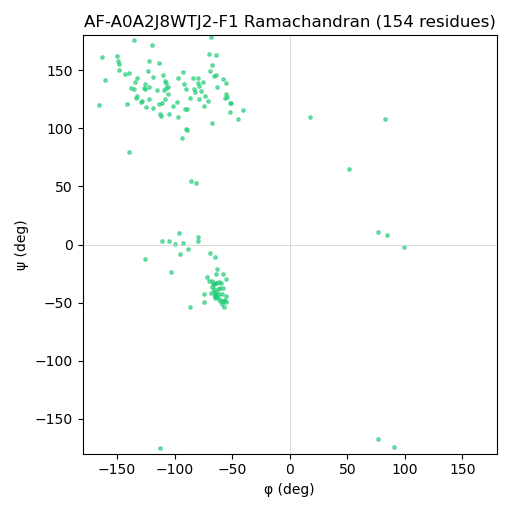S A 1 115 ? 9.786 6.387 -5.979 1.00 88.25 115 HIS A O 1
ATOM 940 N N . ASN A 1 116 ? 9.918 8.162 -7.379 1.00 89.00 116 ASN A N 1
ATOM 941 C CA . ASN A 1 116 ? 10.680 7.493 -8.425 1.00 89.00 116 ASN A CA 1
ATOM 942 C C . ASN A 1 116 ? 12.176 7.726 -8.199 1.00 89.00 116 ASN A C 1
ATOM 944 O O . ASN A 1 116 ? 12.731 8.756 -8.571 1.00 89.00 116 ASN A O 1
ATOM 948 N N . ILE A 1 117 ? 12.856 6.755 -7.599 1.00 88.38 117 ILE A N 1
ATOM 949 C CA . ILE A 1 117 ? 14.277 6.892 -7.261 1.00 88.38 117 ILE A CA 1
ATOM 950 C C . ILE A 1 117 ? 15.132 7.023 -8.533 1.00 88.38 117 ILE A C 1
ATOM 952 O O . ILE A 1 117 ? 16.125 7.750 -8.541 1.00 88.38 117 ILE A O 1
ATOM 956 N N . ALA A 1 118 ? 14.732 6.365 -9.626 1.00 85.50 118 ALA A N 1
ATOM 957 C CA . ALA A 1 118 ? 15.472 6.379 -10.885 1.00 85.50 118 ALA A CA 1
ATOM 958 C C . ALA A 1 118 ? 15.591 7.790 -11.490 1.00 85.50 118 ALA A C 1
ATOM 960 O O . ALA A 1 118 ? 16.623 8.127 -12.074 1.00 85.50 118 ALA A O 1
ATOM 961 N N . SER A 1 119 ? 14.593 8.659 -11.297 1.00 83.94 119 SER A N 1
ATOM 962 C CA . SER A 1 119 ? 14.635 10.029 -11.822 1.00 83.94 119 SER A CA 1
ATOM 963 C C . SER A 1 119 ? 15.722 10.873 -11.146 1.00 83.94 119 SER A C 1
ATOM 965 O O . SER A 1 119 ? 16.349 11.713 -11.795 1.00 83.94 119 SER A O 1
ATOM 967 N N . GLN A 1 120 ? 15.984 10.637 -9.854 1.00 79.88 120 GLN A N 1
ATOM 968 C CA . GLN A 1 120 ? 16.959 11.419 -9.089 1.00 79.88 120 GLN A CA 1
ATOM 969 C C . GLN A 1 120 ? 18.379 11.216 -9.605 1.00 79.88 120 GLN A C 1
ATOM 971 O O . GLN A 1 120 ? 19.165 12.163 -9.636 1.00 79.88 120 GLN A O 1
ATOM 976 N N . PHE A 1 121 ? 18.696 10.008 -10.077 1.00 73.25 121 PHE A N 1
ATOM 977 C CA . PHE A 1 121 ? 19.978 9.726 -10.722 1.00 73.25 121 PHE A CA 1
ATOM 978 C C . PHE A 1 121 ? 20.182 10.531 -12.013 1.00 73.25 121 PHE A C 1
ATOM 980 O O . PHE A 1 121 ? 21.319 10.774 -12.409 1.00 73.25 121 PHE A O 1
ATOM 987 N N . HIS A 1 122 ? 19.097 11.017 -12.617 1.00 72.38 122 HIS A N 1
ATOM 988 C CA . HIS A 1 122 ? 19.104 11.898 -13.783 1.00 72.38 122 HIS A CA 1
ATOM 989 C C . HIS A 1 122 ? 18.984 13.388 -13.411 1.00 72.38 122 HIS A C 1
ATOM 991 O O . HIS A 1 122 ? 18.798 14.231 -14.286 1.00 72.38 122 HIS A O 1
ATOM 997 N N . GLY A 1 123 ? 19.086 13.729 -12.120 1.00 69.44 123 GLY A N 1
ATOM 998 C CA . GLY A 1 123 ? 18.976 15.101 -11.617 1.00 69.44 123 GLY A CA 1
ATOM 999 C C . GLY A 1 123 ? 17.545 15.643 -11.554 1.00 69.44 123 GLY A C 1
ATOM 1000 O O . GLY A 1 123 ? 17.365 16.838 -11.333 1.00 69.44 123 GLY A O 1
ATOM 1001 N N . ILE A 1 124 ? 16.533 14.787 -11.733 1.00 70.81 124 ILE A N 1
ATOM 1002 C CA . ILE A 1 124 ? 15.112 15.151 -11.682 1.00 70.81 124 ILE A CA 1
ATOM 1003 C C . ILE A 1 124 ? 14.506 14.582 -10.397 1.00 70.81 124 ILE A C 1
ATOM 1005 O O . ILE A 1 124 ? 14.570 13.380 -10.151 1.00 70.81 124 ILE A O 1
ATOM 1009 N N . HIS A 1 125 ? 13.877 15.418 -9.574 1.00 65.25 125 HIS A N 1
ATOM 1010 C CA . HIS A 1 125 ? 13.121 14.935 -8.419 1.00 65.25 125 HIS A CA 1
ATOM 1011 C C . HIS A 1 125 ? 11.664 14.673 -8.820 1.00 65.25 125 HIS A C 1
ATOM 1013 O O . HIS A 1 125 ? 10.873 15.613 -8.890 1.00 65.25 125 HIS A O 1
ATOM 1019 N N . ASP A 1 126 ? 11.312 13.411 -9.073 1.00 74.44 126 ASP A N 1
ATOM 1020 C CA . ASP A 1 126 ? 9.946 13.007 -9.412 1.00 74.44 126 ASP A CA 1
ATOM 1021 C C . ASP A 1 126 ? 9.267 12.321 -8.218 1.00 74.44 126 ASP A C 1
ATOM 1023 O O . ASP A 1 126 ? 9.637 11.228 -7.773 1.00 74.44 126 ASP A O 1
ATOM 1027 N N . SER A 1 127 ? 8.258 13.002 -7.681 1.00 74.50 127 SER A N 1
ATOM 1028 C CA . SER A 1 127 ? 7.382 12.472 -6.647 1.00 74.50 127 SER A CA 1
ATOM 1029 C C . SER A 1 127 ? 5.941 12.745 -7.030 1.00 74.50 127 SER A C 1
ATOM 1031 O O . SER A 1 127 ? 5.575 13.893 -7.289 1.00 74.50 127 SER A O 1
ATOM 1033 N N . THR A 1 128 ? 5.130 11.697 -7.014 1.00 77.94 128 THR A N 1
ATOM 1034 C CA . THR A 1 128 ? 3.755 11.745 -7.500 1.00 77.94 128 THR A CA 1
ATOM 1035 C C . THR A 1 128 ? 2.805 11.253 -6.416 1.00 77.94 128 THR A C 1
ATOM 1037 O O . THR A 1 128 ? 3.078 10.275 -5.713 1.00 77.94 128 THR A O 1
ATOM 1040 N N . ASN A 1 129 ? 1.680 11.951 -6.265 1.00 74.88 129 ASN A N 1
ATOM 1041 C CA . ASN A 1 129 ? 0.600 11.495 -5.404 1.00 74.88 129 ASN A CA 1
ATOM 1042 C C . ASN A 1 129 ? -0.216 10.434 -6.138 1.00 74.88 129 ASN A C 1
ATOM 1044 O O . ASN A 1 129 ? -0.520 10.573 -7.322 1.00 74.88 129 ASN A O 1
ATOM 1048 N N . SER A 1 130 ? -0.609 9.388 -5.427 1.00 74.88 130 SER A N 1
ATOM 1049 C CA . SER A 1 130 ? -1.541 8.390 -5.942 1.00 74.88 130 SER A CA 1
ATOM 1050 C C . SER A 1 130 ? -2.696 8.233 -4.976 1.00 74.88 130 SER A C 1
ATOM 1052 O O . SER A 1 130 ? -2.496 8.158 -3.764 1.00 74.88 130 SER A O 1
ATOM 1054 N N . ILE A 1 131 ? -3.901 8.209 -5.532 1.00 75.06 131 ILE A N 1
ATOM 1055 C CA . ILE A 1 131 ? -5.131 8.005 -4.781 1.00 75.06 131 ILE A CA 1
ATOM 1056 C C . ILE A 1 131 ? -5.608 6.590 -5.069 1.00 75.06 131 ILE A C 1
ATOM 1058 O O . ILE A 1 131 ? -5.594 6.153 -6.221 1.00 75.06 131 ILE A O 1
ATOM 1062 N N . PHE A 1 132 ? -6.015 5.876 -4.031 1.00 76.81 132 PHE A N 1
ATOM 1063 C CA . PHE A 1 132 ? -6.710 4.610 -4.194 1.00 76.81 132 PHE A CA 1
ATOM 1064 C C . PHE A 1 132 ? -7.695 4.391 -3.060 1.00 76.81 132 PHE A C 1
ATOM 1066 O O . PHE A 1 132 ? -7.475 4.807 -1.923 1.00 76.81 132 PHE A O 1
ATOM 1073 N N . THR A 1 133 ? -8.756 3.674 -3.391 1.00 74.06 133 THR A N 1
ATOM 1074 C CA . THR A 1 133 ? -9.774 3.241 -2.443 1.00 74.06 133 THR A CA 1
ATOM 1075 C C . THR A 1 133 ? -9.627 1.746 -2.201 1.00 74.06 133 THR A C 1
ATOM 1077 O O . THR A 1 133 ? -9.462 0.969 -3.145 1.00 74.06 133 THR A O 1
ATOM 1080 N N . PHE A 1 134 ? -9.679 1.348 -0.934 1.00 73.56 134 PHE A N 1
ATOM 1081 C CA . PHE A 1 134 ? -9.622 -0.039 -0.494 1.00 73.56 134 PHE A CA 1
ATOM 1082 C C . PHE A 1 134 ? -10.956 -0.506 0.039 1.00 73.56 134 PHE A C 1
ATOM 1084 O O . PHE A 1 134 ? -11.500 0.147 0.918 1.00 73.56 134 PHE A O 1
ATOM 1091 N N . HIS A 1 135 ? -11.413 -1.681 -0.395 1.00 71.38 135 HIS A N 1
ATOM 1092 C CA . HIS A 1 135 ? -12.563 -2.361 0.200 1.00 71.38 135 HIS A CA 1
ATOM 1093 C C . HIS A 1 135 ? -12.115 -3.630 0.937 1.00 71.38 135 HIS A C 1
ATOM 1095 O O . HIS A 1 135 ? -11.531 -4.528 0.324 1.00 71.38 135 HIS A O 1
ATOM 1101 N N . LEU A 1 136 ? -12.415 -3.716 2.233 1.00 68.75 136 LEU A N 1
ATOM 1102 C CA . LEU A 1 136 ? -12.139 -4.877 3.088 1.00 68.75 136 LEU A CA 1
ATOM 1103 C C . LEU A 1 136 ? -13.439 -5.620 3.413 1.00 68.75 136 LEU A C 1
ATOM 1105 O O . LEU A 1 136 ? -14.447 -4.983 3.729 1.00 68.75 136 LEU A O 1
ATOM 1109 N N . ASN A 1 137 ? -13.403 -6.954 3.405 1.00 66.69 137 ASN A N 1
ATOM 1110 C CA . ASN A 1 137 ? -14.472 -7.802 3.932 1.00 66.69 137 ASN A CA 1
ATOM 1111 C C . ASN A 1 137 ? -13.914 -8.950 4.786 1.00 66.69 137 ASN A C 1
ATOM 1113 O O . ASN A 1 137 ? -12.706 -9.135 4.895 1.00 66.69 137 ASN A O 1
ATOM 1117 N N . THR A 1 138 ? -14.814 -9.734 5.378 1.00 61.66 138 THR A N 1
ATOM 1118 C CA . THR A 1 138 ? -14.498 -10.822 6.315 1.00 61.66 138 THR A CA 1
ATOM 1119 C C . THR A 1 138 ? -13.803 -12.038 5.696 1.00 61.66 138 THR A C 1
ATOM 1121 O O . THR A 1 138 ? -13.458 -12.950 6.437 1.00 61.66 138 THR A O 1
ATOM 1124 N N . SER A 1 139 ? -13.658 -12.121 4.368 1.00 52.03 139 SER A N 1
ATOM 1125 C CA . SER A 1 139 ? -13.205 -13.346 3.688 1.00 52.03 139 SER A CA 1
ATOM 1126 C C . SER A 1 139 ? -11.996 -13.154 2.779 1.00 52.03 139 SER A C 1
ATOM 1128 O O . SER A 1 139 ? -11.453 -14.146 2.290 1.00 52.03 139 SER A O 1
ATOM 1130 N N . THR A 1 140 ? -11.595 -11.928 2.463 1.00 48.62 140 THR A N 1
ATOM 1131 C CA . THR A 1 140 ? -10.422 -11.687 1.622 1.00 48.62 140 THR A CA 1
ATOM 1132 C C . THR A 1 140 ? -10.043 -10.225 1.741 1.00 48.62 140 THR A C 1
ATOM 1134 O O . THR A 1 140 ? -10.835 -9.333 1.425 1.00 48.62 140 THR A O 1
ATOM 1137 N N . ALA A 1 141 ? -8.822 -9.973 2.202 1.00 49.22 141 ALA A N 1
ATOM 1138 C CA . ALA A 1 141 ? -8.196 -8.681 2.051 1.00 49.22 141 ALA A CA 1
ATOM 1139 C C . ALA A 1 141 ? -8.274 -8.298 0.563 1.00 49.22 141 ALA A C 1
ATOM 1141 O O . ALA A 1 141 ? -7.628 -8.920 -0.272 1.00 49.22 141 ALA A O 1
ATOM 1142 N N . ILE A 1 142 ? -9.045 -7.242 0.274 1.00 50.25 142 ILE A N 1
ATOM 1143 C CA . ILE A 1 142 ? -9.008 -6.453 -0.959 1.00 50.25 142 ILE A CA 1
ATOM 1144 C C . ILE A 1 142 ? -9.794 -7.039 -2.143 1.00 50.25 142 ILE A C 1
ATOM 1146 O O . ILE A 1 142 ? -9.362 -7.981 -2.799 1.00 50.25 142 ILE A O 1
ATOM 1150 N N . GLN A 1 143 ? -10.928 -6.414 -2.486 1.00 52.59 143 GLN A N 1
ATOM 1151 C CA . GLN A 1 143 ? -11.712 -6.800 -3.674 1.00 52.59 143 GLN A CA 1
ATOM 1152 C C . GLN A 1 143 ? -11.566 -5.873 -4.884 1.00 52.59 143 GLN A C 1
ATOM 1154 O O . GLN A 1 143 ? -11.763 -6.326 -6.007 1.00 52.59 143 GLN A O 1
ATOM 1159 N N . THR A 1 144 ? -11.196 -4.605 -4.703 1.00 51.00 144 THR A N 1
ATOM 1160 C CA . THR A 1 144 ? -11.106 -3.651 -5.819 1.00 51.00 144 THR A CA 1
ATOM 1161 C C . THR A 1 144 ? -10.235 -2.464 -5.449 1.00 51.00 144 THR A C 1
ATOM 1163 O O . THR A 1 144 ? -10.337 -1.954 -4.336 1.00 51.00 144 THR A O 1
ATOM 1166 N N . PHE A 1 145 ? -9.443 -2.003 -6.416 1.00 54.00 145 PHE A N 1
ATOM 1167 C CA . PHE A 1 145 ? -8.754 -0.719 -6.388 1.00 54.00 145 PHE A CA 1
ATOM 1168 C C . PHE A 1 145 ? -9.327 0.145 -7.505 1.00 54.00 145 PHE A C 1
ATOM 1170 O O . PHE A 1 145 ? -9.434 -0.311 -8.643 1.00 54.00 145 PHE A O 1
ATOM 1177 N N . SER A 1 146 ? -9.655 1.395 -7.200 1.00 50.22 146 SER A N 1
ATOM 1178 C CA . SER A 1 146 ? -9.865 2.417 -8.222 1.00 50.22 146 SER A CA 1
ATOM 1179 C C . SER A 1 146 ? -8.744 3.430 -8.080 1.00 50.22 146 SER A C 1
ATOM 1181 O O . SER A 1 146 ? -8.653 4.105 -7.058 1.00 50.22 146 SER A O 1
ATOM 1183 N N . VAL A 1 147 ? -7.864 3.494 -9.077 1.00 53.28 147 VAL A N 1
ATOM 1184 C CA . VAL A 1 147 ? -6.820 4.517 -9.166 1.00 53.28 147 VAL A CA 1
ATOM 1185 C C . VAL A 1 147 ? -7.367 5.602 -10.091 1.00 53.28 147 VAL A C 1
ATOM 1187 O O . VAL A 1 147 ? -7.506 5.345 -11.290 1.00 53.28 147 VAL A O 1
ATOM 1190 N N . PRO A 1 148 ? -7.712 6.805 -9.601 1.00 47.22 148 PRO A N 1
ATOM 1191 C CA . PRO A 1 148 ? -7.952 7.926 -10.489 1.00 47.22 148 PRO A CA 1
ATOM 1192 C C . PRO A 1 148 ? -6.597 8.263 -11.113 1.00 47.22 148 PRO A C 1
ATOM 1194 O O . PRO A 1 148 ? -5.723 8.755 -10.411 1.00 47.22 148 PRO A O 1
ATOM 1197 N N . ALA A 1 149 ? -6.423 7.880 -12.382 1.00 44.62 149 ALA A N 1
ATOM 1198 C CA . ALA A 1 149 ? -5.320 8.188 -13.297 1.00 44.62 149 ALA A CA 1
ATOM 1199 C C . ALA A 1 149 ? -4.025 8.696 -12.634 1.00 44.62 149 ALA A C 1
ATOM 1201 O O . ALA A 1 149 ? -3.979 9.849 -12.206 1.00 44.62 149 ALA A O 1
ATOM 1202 N N . PHE A 1 150 ? -2.962 7.880 -12.636 1.00 45.31 150 PHE A N 1
ATOM 1203 C CA . PHE A 1 150 ? -1.605 8.307 -12.278 1.00 45.31 150 PHE A CA 1
ATOM 1204 C C . PHE A 1 150 ? -1.289 9.651 -12.959 1.00 45.31 150 PHE A C 1
ATOM 1206 O O . PHE A 1 150 ? -1.179 9.730 -14.181 1.00 45.31 150 PHE A O 1
ATOM 1213 N N . GLN A 1 151 ? -1.248 10.734 -12.180 1.00 44.41 151 GLN A N 1
ATOM 1214 C CA . GLN A 1 151 ? -0.909 12.059 -12.686 1.00 44.41 151 GLN A CA 1
ATOM 1215 C C . GLN A 1 151 ? 0.584 12.239 -12.477 1.00 44.41 151 GLN A C 1
ATOM 1217 O O . GLN A 1 151 ? 0.998 12.675 -11.406 1.00 44.41 151 GLN A O 1
ATOM 1222 N N . GLU A 1 152 ? 1.379 11.878 -13.481 1.00 43.62 152 GLU A N 1
ATOM 1223 C CA . GLU A 1 152 ? 2.813 12.153 -13.473 1.00 43.62 152 GLU A CA 1
ATOM 1224 C C . GLU A 1 152 ? 3.025 13.648 -13.178 1.00 43.62 152 GLU A C 1
ATOM 1226 O O . GLU A 1 152 ? 2.468 14.528 -13.851 1.00 43.62 152 GLU A O 1
ATOM 1231 N N . GLY A 1 153 ? 3.756 13.943 -12.102 1.00 41.25 153 GLY A N 1
ATOM 1232 C CA . GLY A 1 153 ? 4.061 15.312 -11.716 1.00 41.25 153 GLY A CA 1
ATOM 1233 C C . GLY A 1 153 ? 4.748 16.034 -12.873 1.00 41.25 153 GLY A C 1
ATOM 1234 O O . GLY A 1 153 ? 5.753 15.567 -13.407 1.00 41.25 153 GLY A O 1
ATOM 1235 N N . LYS A 1 154 ? 4.211 17.189 -13.289 1.00 34.88 154 LYS A N 1
ATOM 1236 C CA . LYS A 1 154 ? 4.861 18.015 -14.314 1.00 34.88 154 LYS A CA 1
ATOM 1237 C C . LYS A 1 154 ? 6.296 18.318 -13.887 1.00 34.88 154 LYS A C 1
ATOM 1239 O O . LYS A 1 154 ? 6.507 18.857 -12.803 1.00 34.88 154 LYS A O 1
ATOM 1244 N N . LYS A 1 155 ? 7.236 18.023 -14.793 1.00 40.16 155 LYS A N 1
ATOM 1245 C CA . LYS A 1 155 ? 8.642 18.443 -14.743 1.00 40.16 155 LYS A CA 1
ATOM 1246 C C . LYS A 1 155 ? 8.729 19.895 -14.257 1.00 40.16 155 LYS A C 1
ATOM 1248 O O . LYS A 1 155 ? 8.193 20.787 -14.919 1.00 40.16 155 LYS A O 1
ATOM 1253 N N . SER A 1 156 ? 9.352 20.098 -13.097 1.00 34.59 156 SER A N 1
ATOM 1254 C CA . SER A 1 156 ? 9.831 21.412 -12.653 1.00 34.59 156 SER A CA 1
ATOM 1255 C C . SER A 1 156 ? 11.118 21.776 -13.376 1.00 34.59 156 SER A C 1
ATOM 1257 O O . SER A 1 156 ? 11.866 20.851 -13.760 1.00 34.59 156 SER A O 1
#

Nearest PDB structures (foldseek):
  2bo9-assembly1_D  TM=9.265E-01  e=9.939E-18  Homo sapiens
  1wnh-assembly1_A  TM=9.240E-01  e=3.828E-16  Mus musculus
  6uio-assembly1_D  TM=6.118E-01  e=7.533E-02  Mus musculus
  4it7-assembly4_D  TM=5.415E-01  e=2.407E-01  Ascaris lumbricoides
  6of8-assembly1_G-2  TM=3.252E-01  e=4.941E-01  Homo sapiens

Secondary structure (DSSP, 8-state):
-EEEEPPPTT---PPEEEE--SS------HHHHHHHHHHHHT-SS--EEEEES-TTS---TTTHHHHHHHHHHHHHHHHHH--TT--EEEEEEEEEEEEP-SSS-EEEEEEEEEEEHHHHHTT---EEEEEEEEEEETTEEEEEEE-----PPP--

Mean predicted aligned error: 7.29 Å

Foldseek 3Di:
DKDWAADDPPDLFFIDIDDDDDDDPDDDPLVVLLVLLVVQVPDPDWDKDACVVPPVNDDDPNCPVVVVLVVVVVVVVCRSPDDPQWDKDWPTWGIWTWDDDPDQKTKIKTKTKIWTPSVVVVVFTWIFIWIWMFIDHSPDGGDDIDIPDGDGPPTD

Organism: Pongo abelii (NCBI:txid9601)

Sequence (156 aa):
TAEVLYPSTGQETAPEVNFTFEGETGKNPDEEDNTFYQRLKSMKEPLEAQNIPDNFGNVSPEMTLILHLAWVACGYIIWQNSTEDTWYKMVKIQTVKQVQRNDDFIELDYTILLHNIASQFHGIHDSTNSIFTFHLNTSTAIQTFSVPAFQEGKKS

Solvent-accessible surface area (backbone atoms only — not comparable to full-atom values): 9359 Å² total; per-residue (Å²): 89,76,47,77,47,72,63,62,93,90,55,99,58,50,44,50,74,51,74,50,76,86,72,83,89,72,78,80,64,62,68,63,51,46,52,51,51,52,50,67,72,67,47,94,61,71,56,73,52,62,45,45,40,38,101,84,66,52,70,58,84,84,48,48,64,61,49,50,51,51,51,59,54,46,50,54,56,44,49,55,69,48,50,96,77,53,40,74,42,82,72,30,35,53,33,38,33,43,53,92,63,95,62,86,51,48,35,36,44,34,34,32,36,36,34,33,56,47,37,46,81,72,76,38,89,49,60,31,63,44,44,37,38,40,36,38,51,98,87,49,86,61,79,55,76,54,66,74,67,85,53,78,60,76,86,127